Protein AF-A0A820KA79-F1 (afdb_monomer)

pLDDT: mean 70.06, std 15.15, range [29.75, 87.94]

Organism: NCBI:txid433720

Solvent-accessible surface area (backbone atoms only — not comparable to full-atom values): 8117 Å² total; per-residue (Å²): 132,99,77,74,60,99,42,72,71,57,43,52,33,47,43,29,44,77,72,65,69,41,52,91,27,56,31,93,88,76,66,51,71,28,68,40,63,70,58,35,55,53,47,44,50,74,76,66,39,77,89,40,81,70,50,74,61,29,62,49,81,59,92,83,37,83,55,71,24,89,38,61,73,59,35,56,49,46,44,48,60,76,70,38,90,55,74,69,77,60,39,65,37,88,90,77,64,48,72,32,89,48,57,62,61,48,32,42,74,76,61,74,43,83,75,80,64,75,46,64,65,62,62,62,65,70,78,74,79,128

Foldseek 3Di:
DPADDPDPLVVVLCCCVPPVVHQVDAQPVPRHGDSDPVVSVLCCLQPPPPVPPVQVWQADPPPPGGDTHNDPVVNVVCCVPPVPPPPPFFDQAPPPRDGHSDNQVCCCVPVVDHDPDCRVVVVVVVPPPD

Structure (mmCIF, N/CA/C/O b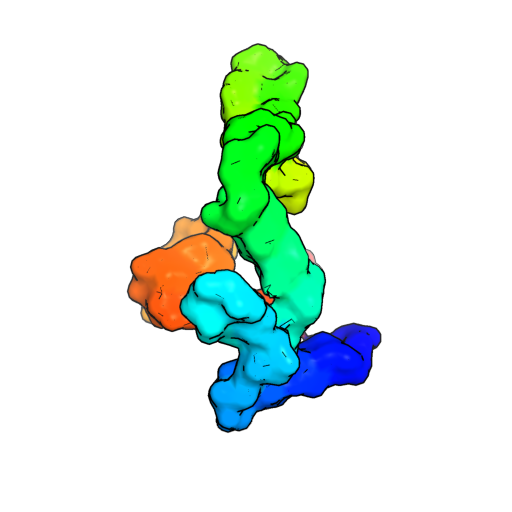ackbone):
data_AF-A0A820KA79-F1
#
_entry.id   AF-A0A820KA79-F1
#
loop_
_atom_site.group_PDB
_atom_site.id
_atom_site.type_symbol
_atom_site.label_atom_id
_atom_site.label_alt_id
_atom_site.label_comp_id
_atom_site.label_asym_id
_atom_site.label_entity_id
_atom_site.label_seq_id
_atom_site.pdbx_PDB_ins_code
_atom_site.Cartn_x
_atom_site.Cartn_y
_atom_site.Cartn_z
_atom_site.occupancy
_atom_site.B_iso_or_equiv
_atom_site.auth_seq_id
_atom_site.auth_comp_id
_atom_site.auth_asym_id
_atom_site.auth_atom_id
_atom_site.pdbx_PDB_model_num
ATOM 1 N N . CYS A 1 1 ? -19.658 8.035 1.613 1.00 68.69 1 CYS A N 1
ATOM 2 C CA . CYS A 1 1 ? -19.251 8.032 0.183 1.00 68.69 1 CYS A CA 1
ATOM 3 C C . CYS A 1 1 ? -20.096 6.991 -0.585 1.00 68.69 1 CYS A C 1
ATOM 5 O O . CYS A 1 1 ? -20.770 6.209 0.069 1.00 68.69 1 CYS A O 1
ATOM 7 N N . LYS A 1 2 ? -20.109 6.954 -1.933 1.00 80.88 2 LYS A N 1
ATOM 8 C CA . LYS A 1 2 ? -20.937 6.003 -2.732 1.00 80.88 2 LYS A CA 1
ATOM 9 C C . LYS A 1 2 ? -20.193 4.708 -3.112 1.00 80.88 2 LYS A C 1
ATOM 11 O O . LYS A 1 2 ? -20.207 4.290 -4.265 1.00 80.88 2 LYS A O 1
ATOM 16 N N . LYS A 1 3 ? -19.464 4.117 -2.163 1.00 73.81 3 LYS A N 1
ATOM 17 C CA . LYS A 1 3 ? -18.584 2.969 -2.413 1.00 73.81 3 LYS A CA 1
ATOM 18 C C . LYS A 1 3 ? -19.231 1.640 -1.958 1.00 73.81 3 LYS A C 1
ATOM 20 O O . LYS A 1 3 ? -19.646 1.527 -0.815 1.00 73.81 3 LYS A O 1
ATOM 25 N N . SER A 1 4 ? -19.290 0.637 -2.838 1.00 80.06 4 SER A N 1
ATOM 26 C CA . SER A 1 4 ? -19.830 -0.725 -2.626 1.00 80.06 4 SER A CA 1
ATOM 27 C C . SER A 1 4 ? -18.761 -1.840 -2.611 1.00 80.06 4 SER A C 1
ATOM 29 O O . SER A 1 4 ? -17.903 -1.967 -3.484 1.00 80.06 4 SER A O 1
ATOM 31 N N . PHE A 1 5 ? -18.825 -2.739 -1.638 1.00 81.00 5 PHE A N 1
ATOM 32 C CA . PHE A 1 5 ? -17.792 -3.757 -1.442 1.00 81.00 5 PHE A CA 1
ATOM 33 C C . PHE A 1 5 ? -18.345 -5.145 -1.728 1.00 81.00 5 PHE A C 1
ATOM 35 O O . PHE A 1 5 ? -19.458 -5.468 -1.338 1.00 81.00 5 PHE A O 1
ATOM 42 N N . SER A 1 6 ? -17.541 -5.995 -2.370 1.00 84.75 6 SER A N 1
ATOM 43 C CA . SER A 1 6 ? -17.915 -7.390 -2.644 1.00 84.75 6 SER A CA 1
ATOM 44 C C . SER A 1 6 ? -17.872 -8.294 -1.410 1.00 84.75 6 SER A C 1
ATOM 46 O O . SER A 1 6 ? -18.253 -9.457 -1.491 1.00 84.75 6 SER A O 1
ATOM 48 N N . ARG A 1 7 ? -17.353 -7.795 -0.281 1.00 83.31 7 ARG A N 1
ATOM 49 C CA . ARG A 1 7 ? -17.259 -8.519 0.991 1.00 83.31 7 ARG A CA 1
ATOM 50 C C . ARG A 1 7 ? -17.630 -7.584 2.147 1.00 83.31 7 ARG A C 1
ATOM 52 O O . ARG A 1 7 ? -17.060 -6.488 2.196 1.00 83.31 7 ARG A O 1
ATOM 59 N N . PRO A 1 8 ? -18.474 -8.018 3.103 1.00 84.12 8 PRO A N 1
ATOM 60 C CA . PRO A 1 8 ? -18.866 -7.208 4.261 1.00 84.12 8 PRO A CA 1
ATOM 61 C C . PRO A 1 8 ? -17.673 -6.690 5.072 1.00 84.12 8 PRO A C 1
ATOM 63 O O . PRO A 1 8 ? -17.609 -5.508 5.394 1.00 84.12 8 PRO A O 1
ATOM 66 N N . SER A 1 9 ? -16.656 -7.531 5.291 1.00 80.94 9 SER A N 1
ATOM 67 C CA . SER A 1 9 ? -15.440 -7.136 6.016 1.00 80.94 9 SER A CA 1
ATOM 68 C C . SER A 1 9 ? -14.703 -5.963 5.364 1.00 80.94 9 SER A C 1
ATOM 70 O O . SER A 1 9 ? -14.145 -5.115 6.050 1.00 80.94 9 SER A O 1
ATOM 72 N N . LYS A 1 10 ? -14.730 -5.857 4.028 1.00 78.31 10 LYS A N 1
ATOM 73 C CA . LYS A 1 10 ? -14.096 -4.743 3.310 1.00 78.31 10 LYS A CA 1
ATOM 74 C C . LYS A 1 10 ? -14.883 -3.438 3.452 1.00 78.31 10 LYS A C 1
ATOM 76 O O . LYS A 1 10 ? -14.247 -2.394 3.561 1.00 78.31 10 LYS A O 1
ATOM 81 N N . LEU A 1 11 ? -16.217 -3.501 3.497 1.00 83.19 11 LEU A N 1
ATOM 82 C CA . LEU A 1 11 ? -17.057 -2.340 3.809 1.00 83.19 11 LEU A CA 1
ATOM 83 C C . LEU A 1 11 ? -16.805 -1.860 5.240 1.00 83.19 11 LEU A C 1
ATOM 85 O O . LEU A 1 11 ? -16.607 -0.670 5.459 1.00 83.19 11 LEU A O 1
ATOM 89 N N . GLN A 1 12 ? -16.741 -2.785 6.196 1.00 82.06 12 GLN A N 1
ATOM 90 C CA . GLN A 1 12 ? -16.499 -2.451 7.596 1.00 82.06 12 GLN A CA 1
ATOM 91 C C . GLN A 1 12 ? -15.146 -1.750 7.792 1.00 82.06 12 GLN A C 1
ATOM 93 O O . GLN A 1 12 ? -15.087 -0.702 8.428 1.00 82.06 12 GLN A O 1
ATOM 98 N N . TYR A 1 13 ? -14.071 -2.254 7.171 1.00 75.31 13 TYR A N 1
ATOM 99 C CA . TYR A 1 13 ? -12.767 -1.575 7.203 1.00 75.31 13 TYR A CA 1
ATOM 100 C C . TYR A 1 13 ? -12.788 -0.205 6.524 1.00 75.31 13 TYR A C 1
ATOM 102 O O . TYR A 1 13 ? -12.110 0.714 6.979 1.00 75.31 13 TYR A O 1
ATOM 110 N N . HIS A 1 14 ? -13.543 -0.062 5.432 1.00 78.81 14 HIS A N 1
ATOM 111 C CA . HIS A 1 14 ? -13.688 1.216 4.749 1.00 78.81 14 HIS A CA 1
ATOM 112 C C . HIS A 1 14 ? -14.364 2.255 5.651 1.00 78.81 14 HIS A C 1
ATOM 114 O O . HIS A 1 14 ? -13.847 3.363 5.777 1.00 78.81 14 HIS A O 1
ATOM 120 N N . ILE A 1 15 ? -15.478 1.894 6.294 1.00 81.00 15 ILE A N 1
ATOM 121 C CA . ILE A 1 15 ? -16.200 2.779 7.218 1.00 81.00 15 ILE A CA 1
ATOM 122 C C . ILE A 1 15 ? -15.295 3.158 8.392 1.00 81.00 15 ILE A C 1
ATOM 124 O O . ILE A 1 15 ? -15.101 4.348 8.641 1.00 81.00 15 ILE A O 1
ATOM 128 N N . ALA A 1 16 ? -14.677 2.165 9.040 1.00 77.81 16 ALA A N 1
ATOM 129 C CA . ALA A 1 16 ? -13.794 2.388 10.180 1.00 77.81 16 ALA A CA 1
ATOM 130 C C . ALA A 1 16 ? -12.685 3.396 9.840 1.00 77.81 16 ALA A C 1
ATOM 132 O O . ALA A 1 16 ? -12.519 4.394 10.530 1.00 77.81 16 ALA A O 1
ATOM 133 N N . TYR A 1 17 ? -11.985 3.197 8.722 1.00 73.19 17 TYR A N 1
ATOM 134 C CA . TYR A 1 17 ? -10.842 4.030 8.355 1.00 73.19 17 TYR A CA 1
ATOM 135 C C . TYR A 1 17 ? -11.235 5.420 7.825 1.00 73.19 17 TYR A C 1
ATOM 137 O O . TYR A 1 17 ? -10.655 6.422 8.235 1.00 73.19 17 TYR A O 1
ATOM 145 N N . HIS A 1 18 ? -12.194 5.493 6.893 1.00 75.62 18 HIS A N 1
ATOM 146 C CA . HIS A 1 18 ? -12.493 6.726 6.144 1.00 75.62 18 HIS A CA 1
ATOM 147 C C . HIS A 1 18 ? -13.554 7.604 6.785 1.00 75.62 18 HIS A C 1
ATOM 149 O O . HIS A 1 18 ? -13.552 8.814 6.570 1.00 75.62 18 HIS A O 1
ATOM 155 N N . HIS A 1 19 ? -14.477 7.005 7.529 1.00 78.69 19 HIS A N 1
ATOM 156 C CA . HIS A 1 19 ? -15.619 7.717 8.090 1.00 78.69 19 HIS A CA 1
ATOM 157 C C . HIS A 1 19 ? -15.521 7.846 9.608 1.00 78.69 19 HIS A C 1
ATOM 159 O O . HIS A 1 19 ? -15.829 8.908 10.137 1.00 78.69 19 HIS A O 1
ATOM 165 N N . GLU A 1 20 ? -15.017 6.824 10.297 1.00 80.75 20 GLU A N 1
ATOM 166 C CA . GLU A 1 20 ? -14.913 6.833 11.762 1.00 80.75 20 GLU A CA 1
ATOM 167 C C . GLU A 1 20 ? -13.503 7.155 12.275 1.00 80.75 20 GLU A C 1
ATOM 169 O O . GLU A 1 20 ? -13.318 7.310 13.480 1.00 80.75 20 GLU A O 1
ATOM 174 N N . LYS A 1 21 ? -12.498 7.234 11.387 1.00 75.62 21 LYS A N 1
ATOM 175 C CA . LYS A 1 21 ? -11.066 7.346 11.736 1.00 75.62 21 LYS A CA 1
ATOM 176 C C . LYS A 1 21 ? -10.616 6.332 12.805 1.00 75.62 21 LYS A C 1
ATOM 178 O O . LYS A 1 21 ? -9.677 6.579 13.558 1.00 75.62 21 LYS A O 1
ATOM 183 N N . LYS A 1 22 ? -11.277 5.178 12.864 1.00 76.94 22 LYS A N 1
ATOM 184 C CA . LYS A 1 22 ? -10.916 4.043 13.704 1.00 76.94 22 LYS A CA 1
ATOM 185 C C . LYS A 1 22 ? -9.939 3.154 12.959 1.00 76.94 22 LYS A C 1
ATOM 187 O O . LYS A 1 22 ? -10.206 2.682 11.852 1.00 76.94 22 LYS A O 1
ATOM 192 N N . PHE A 1 23 ? -8.825 2.876 13.616 1.00 76.56 23 PHE A N 1
ATOM 193 C CA . PHE A 1 23 ? -7.815 1.947 13.140 1.00 76.56 23 PHE A CA 1
ATOM 194 C C . PHE A 1 23 ? -7.866 0.711 14.032 1.00 76.56 23 PHE A C 1
ATOM 196 O O . PHE A 1 23 ? -7.216 0.686 15.070 1.00 76.56 23 PHE A O 1
ATOM 203 N N . PRO A 1 24 ? -8.680 -0.298 13.678 1.00 73.19 24 PRO A N 1
ATOM 204 C CA . PRO A 1 24 ? -8.884 -1.463 14.538 1.00 73.19 24 PRO A CA 1
ATOM 205 C C . PRO A 1 24 ? -7.621 -2.311 14.723 1.00 73.19 24 PRO A C 1
ATOM 207 O O . PRO A 1 24 ? -7.621 -3.227 15.535 1.00 73.19 24 PRO A O 1
ATOM 210 N N . PHE A 1 25 ? -6.561 -2.030 13.962 1.00 82.62 25 PHE A N 1
ATOM 211 C CA . PHE A 1 25 ? -5.302 -2.746 14.038 1.00 82.62 25 PHE A CA 1
ATOM 212 C C . PHE A 1 25 ? -4.147 -1.754 14.109 1.00 82.62 25 PHE A C 1
ATOM 214 O O . PHE A 1 25 ? -4.097 -0.790 13.344 1.00 82.62 25 PHE A O 1
ATOM 221 N N . GLU A 1 26 ? -3.184 -2.033 14.974 1.00 85.69 26 GLU A N 1
ATOM 222 C CA . GLU A 1 26 ? -1.977 -1.233 15.148 1.00 85.69 26 GLU A CA 1
ATOM 223 C C . GLU A 1 26 ? -0.742 -2.127 15.223 1.00 85.69 26 GLU A C 1
ATOM 225 O O . GLU A 1 26 ? -0.812 -3.311 15.560 1.00 85.69 26 GLU A O 1
ATOM 230 N N . CYS A 1 27 ? 0.412 -1.574 14.858 1.00 85.75 27 CYS A N 1
ATOM 231 C CA . CYS A 1 27 ? 1.671 -2.267 15.064 1.00 85.75 27 CYS A CA 1
ATOM 232 C C . CYS A 1 27 ? 2.065 -2.196 16.540 1.00 85.75 27 CYS A C 1
ATOM 234 O O . CYS A 1 27 ? 2.360 -1.118 17.042 1.00 85.75 27 CYS A O 1
ATOM 236 N N . THR A 1 28 ? 2.182 -3.346 17.197 1.00 87.94 28 THR A N 1
ATOM 237 C CA . THR A 1 28 ? 2.554 -3.439 18.619 1.00 87.94 28 THR A CA 1
ATOM 238 C C . THR A 1 28 ? 3.949 -2.897 18.948 1.00 87.94 28 THR A C 1
ATOM 240 O O . THR A 1 28 ? 4.234 -2.646 20.110 1.00 87.94 28 THR A O 1
ATOM 243 N N . GLN A 1 29 ? 4.824 -2.709 17.952 1.00 85.75 29 GLN A N 1
ATOM 244 C CA . GLN A 1 29 ? 6.182 -2.183 18.155 1.00 85.75 29 GLN A CA 1
ATOM 245 C C . GLN A 1 29 ? 6.296 -0.666 17.991 1.00 85.75 29 GLN A C 1
ATOM 247 O O . GLN A 1 29 ? 7.142 -0.053 18.627 1.00 85.75 29 GLN A O 1
ATOM 252 N N . CYS A 1 30 ? 5.496 -0.045 17.119 1.00 86.19 30 CYS A N 1
ATOM 253 C CA . CYS A 1 30 ? 5.616 1.392 16.826 1.00 86.19 30 CYS A CA 1
ATOM 254 C C . CYS A 1 30 ? 4.298 2.168 16.894 1.00 86.19 30 CYS A C 1
ATOM 256 O O . CYS A 1 30 ? 4.269 3.343 16.538 1.00 86.19 30 CYS A O 1
ATOM 258 N N . GLY A 1 31 ? 3.196 1.520 17.273 1.00 82.56 31 GLY A N 1
ATOM 259 C CA . GLY A 1 31 ? 1.871 2.135 17.383 1.00 82.56 31 GLY A CA 1
ATOM 260 C C . GLY A 1 31 ? 1.266 2.587 16.052 1.00 82.56 31 GLY A C 1
ATOM 261 O O . GLY A 1 31 ? 0.240 3.259 16.033 1.00 82.56 31 GLY A O 1
ATOM 262 N N . LYS A 1 32 ? 1.887 2.264 14.907 1.00 79.31 32 LYS A N 1
ATOM 263 C CA . LYS A 1 32 ? 1.398 2.746 13.612 1.00 79.31 32 LYS A CA 1
ATOM 264 C C . LYS A 1 32 ? 0.038 2.106 13.279 1.00 79.31 32 LYS A C 1
ATOM 266 O O . LYS A 1 32 ? -0.052 0.876 13.311 1.00 79.31 32 LYS A O 1
ATOM 271 N N . PRO A 1 33 ? -0.992 2.900 12.930 1.00 78.44 33 PRO A N 1
ATOM 272 C CA . PRO A 1 33 ? -2.336 2.387 12.689 1.00 78.44 33 PRO A CA 1
ATOM 273 C C . PRO A 1 33 ? -2.534 1.803 11.282 1.00 78.44 33 PRO A C 1
ATOM 275 O O . PRO A 1 33 ? -1.991 2.305 10.293 1.00 78.44 33 PRO A O 1
ATOM 278 N N . TYR A 1 34 ? -3.391 0.784 11.172 1.00 78.56 34 TYR A N 1
ATOM 279 C CA . TYR A 1 34 ? -3.733 0.093 9.927 1.00 78.56 34 TYR A CA 1
ATOM 280 C C . TYR A 1 34 ? -5.223 -0.256 9.832 1.00 78.56 34 TYR A C 1
ATOM 282 O O . TYR A 1 34 ? -5.938 -0.427 10.815 1.00 78.56 34 TYR A O 1
ATOM 290 N N . SER A 1 35 ? -5.695 -0.405 8.592 1.00 72.00 35 SER A N 1
ATOM 291 C CA . SER A 1 35 ? -7.086 -0.765 8.288 1.00 72.00 35 SER A CA 1
ATOM 292 C C . SER A 1 35 ? -7.382 -2.265 8.363 1.00 72.00 35 SER A C 1
ATOM 294 O O . SER A 1 35 ? -8.546 -2.649 8.356 1.00 72.00 35 SER A O 1
ATOM 296 N N . ASN A 1 36 ? -6.360 -3.124 8.376 1.00 78.00 36 ASN A N 1
ATOM 297 C CA . ASN A 1 36 ? -6.509 -4.575 8.500 1.00 78.00 36 ASN A CA 1
ATOM 298 C C . ASN A 1 36 ? -5.230 -5.229 9.048 1.00 78.00 36 ASN A C 1
ATOM 300 O O . ASN A 1 36 ? -4.137 -4.673 8.913 1.00 78.00 36 ASN A O 1
ATOM 304 N N . GLN A 1 37 ? -5.377 -6.438 9.598 1.00 83.12 37 GLN A N 1
ATOM 305 C CA . GLN A 1 37 ? -4.276 -7.208 10.179 1.00 83.12 37 GLN A CA 1
ATOM 306 C C . GLN A 1 37 ? -3.193 -7.596 9.156 1.00 83.12 37 GLN A C 1
ATOM 308 O O . GLN A 1 37 ? -2.007 -7.559 9.478 1.00 83.12 37 GLN A O 1
ATOM 313 N N . ASP A 1 38 ? -3.557 -7.910 7.906 1.00 82.69 38 ASP A N 1
ATOM 314 C CA . ASP A 1 38 ? -2.577 -8.267 6.863 1.00 82.69 38 ASP A CA 1
ATOM 315 C C . ASP A 1 38 ? -1.567 -7.138 6.620 1.00 82.69 38 ASP A C 1
ATOM 317 O O . ASP A 1 38 ? -0.377 -7.373 6.393 1.00 82.69 38 ASP A O 1
ATOM 321 N N . HIS A 1 39 ? -2.033 -5.889 6.675 1.00 81.12 39 HIS A N 1
ATOM 322 C CA . HIS A 1 39 ? -1.184 -4.717 6.535 1.00 81.12 39 HIS A CA 1
ATOM 323 C C . HIS A 1 39 ? -0.249 -4.532 7.734 1.00 81.12 39 HIS A C 1
ATOM 325 O O . HIS A 1 39 ? 0.918 -4.212 7.502 1.00 81.12 39 HIS A O 1
ATOM 331 N N . VAL A 1 40 ? -0.715 -4.789 8.964 1.00 84.31 40 VAL A N 1
ATOM 332 C CA . VAL A 1 40 ? 0.136 -4.795 10.170 1.00 84.31 40 VAL A CA 1
ATOM 333 C C . VAL A 1 40 ? 1.225 -5.853 10.041 1.00 84.31 40 VAL A C 1
ATOM 335 O O . VAL A 1 40 ? 2.403 -5.543 10.189 1.00 84.31 40 VAL A O 1
ATOM 338 N N . ASN A 1 41 ? 0.853 -7.085 9.687 1.00 84.88 41 ASN A N 1
ATOM 339 C CA . ASN A 1 41 ? 1.785 -8.207 9.565 1.00 84.88 41 ASN A CA 1
ATOM 340 C C . ASN A 1 41 ? 2.852 -7.939 8.495 1.00 84.88 41 ASN A C 1
ATOM 342 O O . ASN A 1 41 ? 4.038 -8.207 8.695 1.00 84.88 41 ASN A O 1
ATOM 346 N N . ARG A 1 42 ? 2.443 -7.376 7.350 1.00 81.19 42 ARG A N 1
ATOM 347 C CA . ARG A 1 42 ? 3.367 -6.974 6.285 1.00 81.19 42 ARG A CA 1
ATOM 348 C C . ARG A 1 42 ? 4.300 -5.855 6.740 1.00 81.19 42 ARG A C 1
ATOM 350 O O . ARG A 1 42 ? 5.492 -5.931 6.465 1.00 81.19 42 ARG A O 1
ATOM 357 N N . HIS A 1 43 ? 3.771 -4.828 7.401 1.00 83.31 43 HIS A N 1
ATOM 358 C CA . HIS A 1 43 ? 4.574 -3.737 7.956 1.00 83.31 43 HIS A CA 1
ATOM 359 C C . HIS A 1 43 ? 5.608 -4.264 8.946 1.00 83.31 43 HIS A C 1
ATOM 361 O O . HIS A 1 43 ? 6.792 -3.999 8.780 1.00 83.31 43 HIS A O 1
ATOM 367 N N . TYR A 1 44 ? 5.175 -5.070 9.913 1.00 84.06 44 TYR A N 1
ATOM 368 C CA . TYR A 1 44 ? 6.044 -5.645 10.932 1.00 84.06 44 TYR A CA 1
ATOM 369 C C . TYR A 1 44 ? 7.199 -6.437 10.310 1.00 84.06 44 TYR A C 1
ATOM 371 O O . TYR A 1 44 ? 8.358 -6.213 10.647 1.00 84.06 44 TYR A O 1
ATOM 379 N N . ARG A 1 45 ? 6.900 -7.286 9.318 1.00 79.94 45 ARG A N 1
ATOM 380 C CA . ARG A 1 45 ? 7.918 -8.060 8.596 1.00 79.94 45 ARG A CA 1
ATOM 381 C C . ARG A 1 45 ? 8.929 -7.188 7.847 1.00 79.94 45 ARG A C 1
ATOM 383 O O . ARG A 1 45 ? 10.090 -7.555 7.764 1.00 79.94 45 ARG A O 1
ATOM 390 N N . ILE A 1 46 ? 8.486 -6.078 7.256 1.00 72.81 46 ILE A N 1
ATOM 391 C CA . ILE A 1 46 ? 9.345 -5.218 6.425 1.00 72.81 46 ILE A CA 1
ATOM 392 C C . ILE A 1 46 ? 10.152 -4.228 7.275 1.00 72.81 46 ILE A C 1
ATOM 394 O O . ILE A 1 46 ? 11.267 -3.884 6.898 1.00 72.81 46 ILE A O 1
ATOM 398 N N . VAL A 1 47 ? 9.578 -3.737 8.375 1.00 76.44 47 VAL A N 1
ATOM 399 C CA . VAL A 1 47 ? 10.098 -2.582 9.123 1.00 76.44 47 VAL A CA 1
ATOM 400 C C . VAL A 1 47 ? 10.715 -2.970 10.466 1.00 76.44 47 VAL A C 1
ATOM 402 O O . VAL A 1 47 ? 11.627 -2.287 10.913 1.00 76.44 47 VAL A O 1
ATOM 405 N N . HIS A 1 48 ? 10.240 -4.039 11.115 1.00 79.81 48 HIS A N 1
ATOM 406 C CA . HIS A 1 48 ? 10.653 -4.396 12.481 1.00 79.81 48 HIS A CA 1
ATOM 407 C C . HIS A 1 48 ? 11.388 -5.736 12.590 1.00 79.81 48 HIS A C 1
ATOM 409 O O . HIS A 1 48 ? 12.127 -5.941 13.546 1.00 79.81 48 HIS A O 1
ATOM 415 N N . GLN A 1 49 ? 11.244 -6.646 11.623 1.00 73.69 49 GLN A N 1
ATOM 416 C CA . GLN A 1 49 ? 12.081 -7.849 11.565 1.00 73.69 49 GLN A CA 1
ATOM 417 C C . GLN A 1 49 ? 13.421 -7.538 10.886 1.00 73.69 49 GLN A C 1
ATOM 419 O O . GLN A 1 49 ? 13.584 -7.742 9.683 1.00 73.69 49 GLN A O 1
ATOM 424 N N . GLN A 1 50 ? 14.386 -7.069 11.683 1.00 58.19 50 GLN A N 1
ATOM 425 C CA . GLN A 1 50 ? 15.748 -6.718 11.255 1.00 58.19 50 GLN A CA 1
ATOM 426 C C . GLN A 1 50 ? 16.511 -7.900 10.613 1.00 58.19 50 GLN A C 1
ATOM 428 O O . GLN A 1 50 ? 17.386 -7.695 9.777 1.00 58.19 50 GLN A O 1
ATOM 433 N N . GLU A 1 51 ? 16.145 -9.146 10.927 1.00 53.47 51 GLU A N 1
ATOM 434 C CA . GLU A 1 51 ? 16.761 -10.359 10.359 1.00 53.47 51 GLU A CA 1
ATOM 435 C C . GLU A 1 51 ? 16.325 -10.645 8.909 1.00 53.47 51 GLU A C 1
ATOM 437 O O . GLU A 1 51 ? 16.977 -11.391 8.184 1.00 53.47 51 GLU A O 1
ATOM 442 N N . ASN A 1 52 ? 15.265 -9.985 8.429 1.00 47.75 52 ASN A N 1
ATOM 443 C CA . ASN A 1 52 ? 14.814 -10.054 7.042 1.00 47.75 52 ASN A CA 1
ATOM 444 C C . ASN A 1 52 ? 15.243 -8.806 6.253 1.00 47.75 52 ASN A C 1
ATOM 446 O O . ASN A 1 52 ? 14.487 -8.290 5.438 1.00 47.75 52 ASN A O 1
ATOM 450 N N . ILE A 1 53 ? 16.476 -8.316 6.402 1.00 50.31 53 ILE A N 1
ATOM 451 C CA . ILE A 1 53 ? 17.053 -7.392 5.397 1.00 50.31 53 ILE A CA 1
ATOM 452 C C . ILE A 1 53 ? 17.262 -8.120 4.045 1.00 50.31 53 ILE A C 1
ATOM 454 O O . ILE A 1 53 ? 17.332 -7.499 2.981 1.00 50.31 53 ILE A O 1
ATOM 458 N N . GLN A 1 54 ? 17.187 -9.456 4.060 1.00 50.59 54 GLN A N 1
ATOM 459 C CA . GLN A 1 54 ? 16.896 -10.305 2.903 1.00 50.59 54 GLN A CA 1
ATOM 460 C C . GLN A 1 54 ? 15.392 -10.591 2.734 1.00 50.59 54 GLN A C 1
ATOM 462 O O . GLN A 1 54 ? 15.035 -11.659 2.243 1.00 50.59 54 GLN A O 1
ATOM 467 N N . ALA A 1 55 ? 14.493 -9.680 3.139 1.00 57.19 55 ALA A N 1
ATOM 468 C CA . ALA A 1 55 ? 13.047 -9.786 2.934 1.00 57.19 55 ALA A CA 1
ATOM 469 C C . ALA A 1 55 ? 12.833 -10.145 1.478 1.00 57.19 55 ALA A C 1
ATOM 471 O O . ALA A 1 55 ? 13.046 -9.279 0.634 1.00 57.19 55 ALA A O 1
ATOM 472 N N . LYS A 1 56 ? 12.523 -11.427 1.223 1.00 61.56 56 LYS A N 1
ATOM 473 C CA . LYS A 1 56 ? 12.642 -12.100 -0.074 1.00 61.56 56 LYS A CA 1
ATOM 474 C C . LYS A 1 56 ? 12.209 -11.146 -1.171 1.00 61.56 56 LYS A C 1
ATOM 476 O O . LYS A 1 56 ? 11.012 -10.957 -1.397 1.00 61.56 56 LYS A O 1
ATOM 481 N N . LYS A 1 57 ? 13.185 -10.445 -1.752 1.00 71.56 57 LYS A N 1
ATOM 482 C CA . LYS A 1 57 ? 12.861 -9.356 -2.655 1.00 71.56 57 LYS A CA 1
ATOM 483 C C . LYS A 1 57 ? 12.365 -10.007 -3.935 1.00 71.56 57 LYS A C 1
ATOM 485 O O . LYS A 1 57 ? 12.866 -11.047 -4.357 1.00 71.56 57 LYS A O 1
ATOM 490 N N . PHE A 1 58 ? 11.330 -9.433 -4.519 1.00 78.31 58 PHE A N 1
ATOM 491 C CA . PHE A 1 58 ? 10.715 -9.975 -5.717 1.00 78.31 58 PHE A CA 1
ATOM 492 C C . PHE A 1 58 ? 11.395 -9.327 -6.913 1.00 78.31 58 PHE A C 1
ATOM 494 O O . PHE A 1 58 ? 11.121 -8.169 -7.223 1.00 78.31 58 PHE A O 1
ATOM 501 N N . THR A 1 59 ? 12.322 -10.047 -7.534 1.00 82.50 59 THR A N 1
ATOM 502 C CA . THR A 1 59 ? 13.082 -9.562 -8.690 1.00 82.50 59 THR A CA 1
ATOM 503 C C . THR A 1 59 ? 12.338 -9.894 -9.978 1.00 82.50 59 THR A C 1
ATOM 505 O O . THR A 1 59 ? 11.798 -10.990 -10.126 1.00 82.50 59 THR A O 1
ATOM 508 N N . CYS A 1 60 ? 12.279 -8.942 -10.907 1.00 84.38 60 CYS A N 1
ATOM 509 C CA . CYS A 1 60 ? 11.842 -9.223 -12.268 1.00 84.38 60 CYS A CA 1
ATOM 510 C C . CYS A 1 60 ? 12.902 -10.073 -12.972 1.00 84.38 60 CYS A C 1
ATOM 512 O O . CYS A 1 60 ? 14.085 -9.821 -12.811 1.00 84.38 60 CYS A O 1
ATOM 514 N N . LEU A 1 61 ? 12.490 -11.086 -13.732 1.00 83.56 61 LEU A N 1
ATOM 515 C CA . LEU A 1 61 ? 13.411 -11.970 -14.460 1.00 83.56 61 LEU A CA 1
ATOM 516 C C . LEU A 1 61 ? 13.204 -11.898 -15.983 1.00 83.56 61 LEU A C 1
ATOM 518 O O . LEU A 1 61 ? 13.737 -12.714 -16.724 1.00 83.56 61 LEU A O 1
ATOM 522 N N . ILE A 1 62 ? 12.409 -10.936 -16.462 1.00 81.31 62 ILE A N 1
ATOM 523 C CA . ILE A 1 62 ? 12.057 -10.798 -17.880 1.00 81.31 62 ILE A CA 1
ATOM 524 C C . ILE A 1 62 ? 13.066 -9.891 -18.586 1.00 81.31 62 ILE A C 1
ATOM 526 O O . ILE A 1 62 ? 13.326 -8.790 -18.109 1.00 81.31 62 ILE A O 1
ATOM 530 N N . ASN A 1 63 ? 13.573 -10.317 -19.749 1.00 78.06 63 ASN A N 1
ATOM 531 C CA . ASN A 1 63 ? 14.399 -9.519 -20.671 1.00 78.06 63 ASN A CA 1
ATOM 532 C C . ASN A 1 63 ? 15.519 -8.721 -19.975 1.00 78.06 63 ASN A C 1
ATOM 534 O O . ASN A 1 63 ? 15.673 -7.526 -20.218 1.00 78.06 63 ASN A O 1
ATOM 538 N N . ASN A 1 64 ? 16.266 -9.363 -19.074 1.00 78.31 64 ASN A N 1
ATOM 539 C CA . ASN A 1 64 ? 17.347 -8.746 -18.291 1.00 78.31 64 ASN A CA 1
ATOM 540 C C . ASN A 1 64 ? 16.915 -7.545 -17.419 1.00 78.31 64 ASN A C 1
ATOM 542 O O . ASN A 1 64 ? 17.743 -6.727 -17.019 1.00 78.31 64 ASN A O 1
ATOM 546 N N . CYS A 1 65 ? 15.628 -7.423 -17.087 1.00 81.56 65 CYS A N 1
ATOM 547 C CA . CYS A 1 65 ? 15.143 -6.414 -16.154 1.00 81.56 65 CYS A CA 1
ATOM 548 C C . CYS A 1 65 ? 15.635 -6.717 -14.736 1.00 81.56 65 CYS A C 1
ATOM 550 O O . CYS A 1 65 ? 15.260 -7.720 -14.150 1.00 81.56 65 CYS A O 1
ATOM 552 N N . THR A 1 66 ? 16.425 -5.823 -14.143 1.00 84.25 66 THR A N 1
ATOM 553 C CA . THR A 1 66 ? 17.015 -6.006 -12.801 1.00 84.25 66 THR A CA 1
ATOM 554 C C . THR A 1 66 ? 16.184 -5.375 -11.676 1.00 84.25 66 THR A C 1
ATOM 556 O O . THR A 1 66 ? 16.636 -5.232 -10.535 1.00 84.25 66 THR A O 1
ATOM 559 N N . LYS A 1 67 ? 14.944 -4.954 -11.972 1.00 82.31 67 LYS A N 1
ATOM 560 C CA . LYS A 1 67 ? 14.092 -4.270 -10.992 1.00 82.31 67 LYS A CA 1
ATOM 561 C C . LYS A 1 67 ? 13.637 -5.228 -9.899 1.00 82.31 67 LYS A C 1
ATOM 563 O O . LYS A 1 67 ? 13.182 -6.338 -10.154 1.00 82.31 67 LYS A O 1
ATOM 568 N N . THR A 1 68 ? 13.729 -4.741 -8.668 1.00 81.25 68 THR A N 1
ATOM 569 C CA . THR A 1 68 ? 13.476 -5.510 -7.455 1.00 81.25 68 THR A CA 1
ATOM 570 C C . THR A 1 68 ? 12.403 -4.823 -6.615 1.00 81.25 68 THR A C 1
ATOM 572 O O . THR A 1 68 ? 12.428 -3.604 -6.447 1.00 81.25 68 THR A O 1
ATOM 575 N N . PHE A 1 69 ? 11.465 -5.596 -6.070 1.00 80.62 69 PHE A N 1
ATOM 576 C CA . PHE A 1 69 ? 10.298 -5.080 -5.359 1.00 80.62 69 PHE A CA 1
ATOM 577 C C . PHE A 1 69 ? 10.183 -5.656 -3.949 1.00 80.62 69 PHE A C 1
ATOM 579 O O . PHE A 1 69 ? 10.489 -6.820 -3.701 1.00 80.62 69 PHE A O 1
ATOM 586 N N . ALA A 1 70 ? 9.660 -4.846 -3.027 1.00 75.31 70 ALA A N 1
ATOM 587 C CA . ALA A 1 70 ? 9.446 -5.246 -1.635 1.00 75.31 70 ALA A CA 1
ATOM 588 C C . ALA A 1 70 ? 8.344 -6.309 -1.453 1.00 75.31 70 ALA A C 1
ATOM 590 O O . ALA A 1 70 ? 8.232 -6.913 -0.392 1.00 75.31 70 ALA A O 1
ATOM 591 N N . ASN A 1 71 ? 7.482 -6.520 -2.455 1.00 73.94 71 ASN A N 1
ATOM 592 C CA . ASN A 1 71 ? 6.428 -7.532 -2.410 1.00 73.94 71 ASN A CA 1
ATOM 593 C C . ASN A 1 71 ? 6.019 -7.995 -3.820 1.00 73.94 71 ASN A C 1
ATOM 595 O O . ASN A 1 71 ? 6.220 -7.285 -4.808 1.00 73.94 71 ASN A O 1
ATOM 599 N N . LYS A 1 72 ? 5.388 -9.174 -3.886 1.00 77.88 72 LYS A N 1
ATOM 600 C CA . LYS A 1 72 ? 4.919 -9.803 -5.130 1.00 77.88 72 LYS A CA 1
ATOM 601 C C . LYS A 1 72 ? 3.912 -8.949 -5.905 1.00 77.88 72 LYS A C 1
ATOM 603 O O . LYS A 1 72 ? 3.993 -8.864 -7.120 1.00 77.88 72 LYS A O 1
ATOM 608 N N . GLN A 1 73 ? 2.995 -8.274 -5.209 1.00 78.62 73 GLN A N 1
ATOM 609 C CA . GLN A 1 73 ? 1.933 -7.469 -5.836 1.00 78.62 73 GLN A CA 1
ATOM 610 C C . GLN A 1 73 ? 2.509 -6.332 -6.694 1.00 78.62 73 GLN A C 1
ATOM 612 O O . GLN A 1 73 ? 1.975 -6.020 -7.761 1.00 78.62 73 GLN A O 1
ATOM 617 N N . ASN A 1 74 ? 3.606 -5.729 -6.232 1.00 78.44 74 ASN A N 1
ATOM 618 C CA . ASN A 1 74 ? 4.322 -4.690 -6.959 1.00 78.44 74 ASN A CA 1
ATOM 619 C C . ASN A 1 74 ? 5.103 -5.259 -8.152 1.00 78.44 74 ASN A C 1
ATOM 621 O O . ASN A 1 74 ? 5.064 -4.651 -9.220 1.00 78.44 74 ASN A O 1
ATOM 625 N N . LEU A 1 75 ? 5.732 -6.433 -8.009 1.00 81.44 75 LEU A N 1
ATOM 626 C CA . LEU A 1 75 ? 6.376 -7.130 -9.130 1.00 81.44 75 LEU A CA 1
ATOM 627 C C . LEU A 1 75 ? 5.357 -7.499 -10.223 1.00 81.44 75 LEU A C 1
ATOM 629 O O . LEU A 1 75 ? 5.574 -7.187 -11.390 1.00 81.44 75 LEU A O 1
ATOM 633 N N . ASP A 1 76 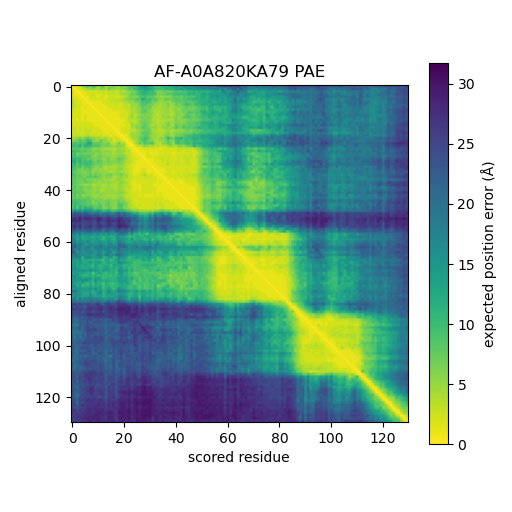? 4.216 -8.086 -9.854 1.00 80.75 76 ASP A N 1
ATOM 634 C CA . ASP A 1 76 ? 3.166 -8.470 -10.806 1.00 80.75 76 ASP A CA 1
ATOM 635 C C . ASP A 1 76 ? 2.623 -7.248 -11.564 1.00 80.75 76 ASP A C 1
ATOM 637 O O . ASP A 1 76 ? 2.327 -7.313 -12.756 1.00 80.75 76 ASP A O 1
ATOM 641 N N . ARG A 1 77 ? 2.483 -6.107 -10.873 1.00 78.00 77 ARG A N 1
ATOM 642 C CA . ARG A 1 77 ? 2.091 -4.831 -11.490 1.00 78.00 77 ARG A CA 1
ATOM 643 C C . ARG A 1 77 ? 3.156 -4.346 -12.472 1.00 78.00 77 ARG A C 1
ATOM 645 O O . ARG A 1 77 ? 2.807 -3.956 -13.578 1.00 78.00 77 ARG A O 1
ATOM 652 N N . HIS A 1 78 ? 4.427 -4.392 -12.081 1.00 81.25 78 HIS A N 1
ATOM 653 C CA . HIS A 1 78 ? 5.544 -4.022 -12.943 1.00 81.25 78 HIS A CA 1
ATOM 654 C C . HIS A 1 78 ? 5.587 -4.871 -14.218 1.00 81.25 78 HIS A C 1
ATOM 656 O O . HIS A 1 78 ? 5.632 -4.306 -15.306 1.00 81.25 78 HIS A O 1
ATOM 662 N N . ILE A 1 79 ? 5.493 -6.199 -14.098 1.00 80.81 79 ILE A N 1
ATOM 663 C CA . ILE A 1 79 ? 5.463 -7.110 -15.249 1.00 80.81 79 ILE A CA 1
ATOM 664 C C . ILE A 1 79 ? 4.304 -6.755 -16.179 1.00 80.81 79 ILE A C 1
ATOM 666 O O . ILE A 1 79 ? 4.513 -6.598 -17.382 1.00 80.81 79 ILE A O 1
ATOM 670 N N . ARG A 1 80 ? 3.106 -6.549 -15.611 1.00 76.25 80 ARG A N 1
ATOM 671 C CA . ARG A 1 80 ? 1.909 -6.212 -16.388 1.00 76.25 80 ARG A CA 1
ATOM 672 C C . ARG A 1 80 ? 2.043 -4.930 -17.212 1.00 76.25 80 ARG A C 1
ATOM 674 O O . ARG A 1 80 ? 1.490 -4.869 -18.301 1.00 76.25 80 ARG A O 1
ATOM 681 N N . ILE A 1 81 ? 2.724 -3.917 -16.684 1.00 69.12 81 ILE A N 1
ATOM 682 C CA . ILE A 1 81 ? 2.808 -2.590 -17.312 1.00 69.12 81 ILE A CA 1
ATOM 683 C C . ILE A 1 81 ? 4.012 -2.485 -18.250 1.00 69.12 81 ILE A C 1
ATOM 685 O O . ILE A 1 81 ? 3.918 -1.887 -19.316 1.00 69.12 81 ILE A O 1
ATOM 689 N N . ILE A 1 82 ? 5.157 -3.027 -17.834 1.00 75.62 82 ILE A N 1
ATOM 690 C CA . ILE A 1 82 ? 6.445 -2.789 -18.495 1.00 75.62 82 ILE A CA 1
ATOM 691 C C . ILE A 1 82 ? 6.785 -3.895 -19.492 1.00 75.62 82 ILE A C 1
ATOM 693 O O . ILE A 1 82 ? 7.400 -3.624 -20.520 1.00 75.62 82 ILE A O 1
ATOM 697 N N . HIS A 1 83 ? 6.406 -5.141 -19.200 1.00 76.75 83 HIS A N 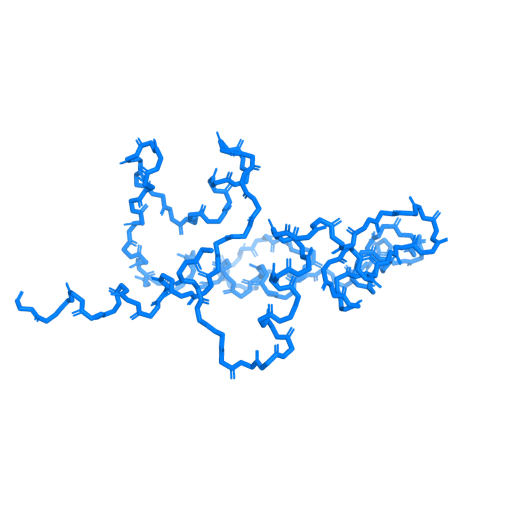1
ATOM 698 C CA . HIS A 1 83 ? 6.849 -6.299 -19.976 1.00 76.75 83 HIS A CA 1
ATOM 699 C C . HIS A 1 83 ? 5.756 -6.890 -20.863 1.00 76.75 83 HIS A C 1
ATOM 701 O O . HIS A 1 83 ? 6.044 -7.329 -21.974 1.00 76.75 83 HIS A O 1
ATOM 707 N N . THR A 1 84 ? 4.496 -6.844 -20.439 1.00 69.12 84 THR A N 1
ATOM 708 C CA . THR A 1 84 ? 3.370 -7.083 -21.345 1.00 69.12 84 THR A CA 1
ATOM 709 C C . THR A 1 84 ? 2.957 -5.766 -21.991 1.00 69.12 84 THR A C 1
ATOM 711 O O . THR A 1 84 ? 2.583 -4.827 -21.299 1.00 69.12 84 THR A O 1
ATOM 714 N N . LYS A 1 85 ? 2.998 -5.695 -23.331 1.00 58.38 85 LYS A N 1
ATOM 715 C CA . LYS A 1 85 ? 2.614 -4.529 -24.162 1.00 58.38 85 LYS A CA 1
ATOM 716 C C . LYS A 1 85 ? 1.127 -4.135 -24.058 1.00 58.38 85 LYS A C 1
ATOM 718 O O . LYS A 1 85 ? 0.611 -3.412 -24.907 1.00 58.38 85 LYS A O 1
ATOM 723 N N . THR A 1 86 ? 0.419 -4.593 -23.035 1.00 50.56 86 THR A N 1
ATOM 724 C CA . THR A 1 86 ? -0.900 -4.105 -22.655 1.00 50.56 86 THR A CA 1
ATOM 725 C C . THR A 1 86 ? -0.722 -2.703 -22.081 1.00 50.56 86 THR A C 1
ATOM 727 O O . THR A 1 86 ? -0.582 -2.521 -20.874 1.00 50.56 86 THR A O 1
ATOM 730 N N . LYS A 1 87 ? -0.707 -1.688 -22.957 1.00 53.09 87 LYS A N 1
ATOM 731 C CA . LYS A 1 87 ? -0.906 -0.296 -22.540 1.00 53.09 87 LYS A CA 1
ATOM 732 C C . LYS A 1 87 ? -2.223 -0.250 -21.772 1.00 53.09 87 LYS A C 1
ATOM 734 O O . LYS A 1 87 ? -3.297 -0.299 -22.369 1.00 53.09 87 LYS A O 1
ATOM 739 N N . LEU A 1 88 ? -2.147 -0.190 -20.445 1.00 56.00 88 LEU A N 1
ATOM 740 C CA . LEU A 1 88 ? -3.289 0.233 -19.654 1.00 56.00 88 LEU A CA 1
ATOM 741 C C . LEU A 1 88 ? -3.624 1.637 -20.149 1.00 56.00 88 LEU A C 1
ATOM 743 O O . LEU A 1 88 ? -2.747 2.498 -20.193 1.00 56.00 88 LEU A O 1
ATOM 747 N N . LYS A 1 89 ? -4.865 1.842 -20.600 1.00 62.62 89 LYS A N 1
ATOM 748 C CA . LYS A 1 89 ? -5.323 3.167 -21.014 1.00 62.62 89 LYS A CA 1
ATOM 749 C C . LYS A 1 89 ? -5.035 4.126 -19.851 1.00 62.62 89 LYS A C 1
ATOM 751 O O . LYS A 1 89 ? -5.455 3.817 -18.730 1.00 62.62 89 LYS A O 1
ATOM 756 N N . PRO A 1 90 ? -4.296 5.225 -20.083 1.00 60.84 90 PRO A N 1
ATOM 757 C CA . PRO A 1 90 ? -3.909 6.111 -19.003 1.00 60.84 90 PRO A CA 1
ATOM 758 C C . PRO A 1 90 ? -5.167 6.657 -18.331 1.00 60.84 90 PRO A C 1
ATOM 760 O O . PRO A 1 90 ? -6.160 6.991 -18.985 1.00 60.84 90 PRO A O 1
ATOM 763 N N . ILE A 1 91 ? -5.147 6.682 -17.004 1.00 72.69 91 ILE A N 1
ATOM 764 C CA . ILE A 1 91 ? -6.306 7.014 -16.187 1.00 72.69 91 ILE A CA 1
ATOM 765 C C . ILE A 1 91 ? -6.280 8.515 -15.940 1.00 72.69 91 ILE A C 1
ATOM 767 O O . ILE A 1 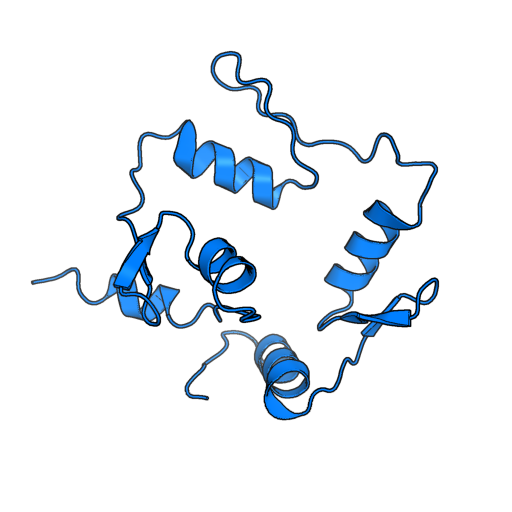91 ? -5.301 9.039 -15.415 1.00 72.69 91 ILE A O 1
ATOM 771 N N . LYS A 1 92 ? -7.366 9.208 -16.281 1.00 72.31 92 LYS A N 1
ATOM 772 C CA . LYS A 1 92 ? -7.509 10.631 -15.971 1.00 72.31 92 LYS A CA 1
ATOM 773 C C . LYS A 1 92 ? -7.752 10.818 -14.471 1.00 72.31 92 LYS A C 1
ATOM 775 O O . LYS A 1 92 ? -8.699 10.256 -13.918 1.00 72.31 92 LYS A O 1
ATOM 780 N N . CYS A 1 93 ? -6.916 11.612 -13.812 1.00 74.25 93 CYS A N 1
ATOM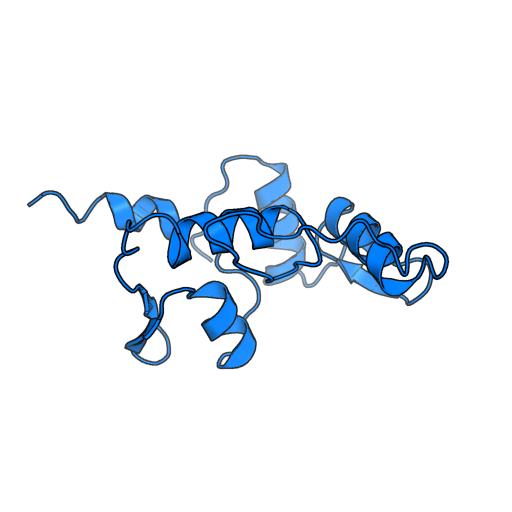 781 C CA . CYS A 1 93 ? -7.123 12.025 -12.433 1.00 74.25 93 CYS A CA 1
ATOM 782 C C . CYS A 1 93 ? -8.319 12.972 -12.335 1.00 74.25 93 CYS A C 1
ATOM 784 O O . CYS A 1 93 ? -8.438 13.920 -13.102 1.00 74.25 93 CYS A O 1
ATOM 786 N N . PHE A 1 94 ? -9.205 12.744 -11.368 1.00 74.06 94 PHE A N 1
ATOM 787 C CA . PHE A 1 94 ? -10.362 13.616 -11.167 1.00 74.06 94 PHE A CA 1
ATOM 788 C C . PHE A 1 94 ? -9.985 14.973 -10.551 1.00 74.06 94 PHE A C 1
ATOM 790 O O . PHE A 1 94 ? -10.613 15.977 -10.860 1.00 74.06 94 PHE A O 1
ATOM 797 N N . TYR A 1 95 ? -8.957 15.010 -9.700 1.00 69.44 95 TYR A N 1
ATOM 798 C CA . TYR A 1 95 ? -8.585 16.215 -8.956 1.00 69.44 95 TYR A CA 1
ATOM 799 C C . TYR A 1 95 ? -7.729 17.189 -9.771 1.00 69.44 95 TYR A C 1
ATOM 801 O O . TYR A 1 95 ? -7.864 18.393 -9.593 1.00 69.44 95 TYR A O 1
ATOM 809 N N . CYS A 1 96 ? -6.872 16.690 -10.669 1.00 79.31 96 CYS A N 1
ATOM 810 C CA . CYS A 1 96 ? -5.969 17.529 -11.468 1.00 79.31 96 CYS A CA 1
ATOM 811 C C . CYS A 1 96 ? -6.085 17.318 -12.985 1.00 79.31 96 CYS A C 1
ATOM 813 O O . CYS A 1 96 ? -5.379 17.966 -13.746 1.00 79.31 96 CYS A O 1
ATOM 815 N N . SER A 1 97 ? -6.960 16.420 -13.451 1.00 77.75 97 SER A N 1
ATOM 816 C CA . SER A 1 97 ? -7.134 16.095 -14.876 1.00 77.75 97 SER A CA 1
ATOM 817 C C . SER A 1 97 ? -5.908 15.523 -15.600 1.00 77.75 97 SER A C 1
ATOM 819 O O . SER A 1 97 ? -5.997 15.281 -16.804 1.00 77.75 97 SER A O 1
ATOM 821 N N . GLU A 1 98 ? -4.812 15.227 -14.896 1.00 75.25 98 GLU A N 1
ATOM 822 C CA . GLU A 1 98 ? -3.638 14.576 -15.479 1.00 75.25 98 GLU A CA 1
ATOM 823 C C . GLU A 1 98 ? -3.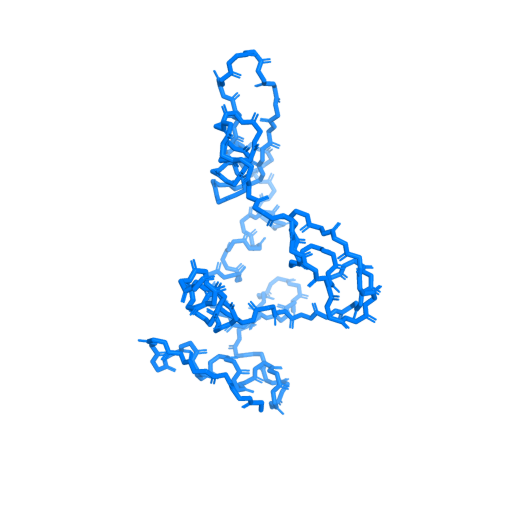911 13.113 -15.832 1.00 75.25 98 GLU A C 1
ATOM 825 O O . GLU A 1 98 ? -4.585 12.382 -15.104 1.00 75.25 98 GLU A O 1
ATOM 830 N N . PHE A 1 99 ? -3.348 12.669 -16.951 1.00 76.25 99 PHE A N 1
ATOM 831 C CA . PHE A 1 99 ? -3.375 11.273 -17.365 1.00 76.25 99 PHE A CA 1
ATOM 832 C C . PHE A 1 99 ? -2.205 10.527 -16.727 1.00 76.25 99 PHE A C 1
ATOM 834 O O . PHE A 1 99 ? -1.047 10.869 -16.952 1.00 76.25 99 PHE A O 1
ATOM 841 N N . VAL A 1 100 ? -2.510 9.505 -15.929 1.00 70.25 100 VAL A N 1
ATOM 842 C CA . VAL A 1 100 ? -1.514 8.752 -15.161 1.00 70.25 100 VAL A CA 1
ATOM 843 C C . VAL A 1 100 ? -1.713 7.249 -15.301 1.00 70.25 100 VAL A C 1
ATOM 845 O O . VAL A 1 10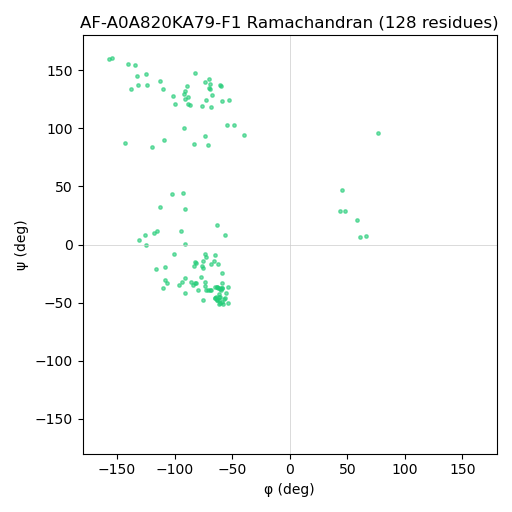0 ? -2.834 6.744 -15.323 1.00 70.25 100 VAL A O 1
ATOM 848 N N . ASP A 1 101 ? -0.613 6.504 -15.309 1.00 68.00 101 ASP A N 1
ATOM 849 C CA . ASP A 1 101 ? -0.656 5.039 -15.435 1.00 68.00 101 ASP A CA 1
ATOM 850 C C . ASP A 1 101 ? -1.072 4.342 -14.128 1.00 68.00 101 ASP A C 1
ATOM 852 O O . ASP A 1 101 ? -1.484 3.182 -14.114 1.00 68.00 101 ASP A O 1
ATOM 856 N N . SER A 1 102 ? -0.969 5.049 -12.997 1.00 73.06 102 SER A N 1
ATOM 857 C CA . SER A 1 102 ? -1.316 4.540 -11.671 1.00 73.06 102 SER A CA 1
ATOM 858 C C . SER A 1 102 ? -1.956 5.632 -10.821 1.00 73.06 102 SER A C 1
ATOM 860 O O . SER A 1 102 ? -1.280 6.286 -10.019 1.00 73.06 102 SER A O 1
ATOM 862 N N . LEU A 1 103 ? -3.280 5.770 -10.944 1.00 70.69 103 LEU A N 1
ATOM 863 C CA . LEU A 1 103 ? -4.060 6.765 -10.204 1.00 70.69 103 LEU A CA 1
ATOM 864 C C . LEU A 1 103 ? -3.821 6.671 -8.685 1.00 70.69 103 LEU A C 1
ATOM 866 O O . LEU A 1 103 ? -3.707 7.691 -8.024 1.00 70.69 103 LEU A O 1
ATOM 870 N N . GLU A 1 104 ? -3.650 5.466 -8.129 1.00 61.22 104 GLU A N 1
ATOM 871 C CA . GLU A 1 104 ? -3.438 5.260 -6.682 1.00 61.22 104 GLU A CA 1
ATOM 872 C C . GLU A 1 104 ? -2.162 5.947 -6.183 1.00 61.22 104 GLU A C 1
ATOM 874 O O . GLU A 1 104 ? -2.175 6.648 -5.176 1.00 61.22 104 GLU A O 1
ATOM 879 N N . LEU A 1 105 ? -1.067 5.791 -6.926 1.00 66.19 105 LEU A N 1
ATOM 880 C CA . LEU A 1 105 ? 0.217 6.398 -6.577 1.00 66.19 105 LEU A CA 1
ATOM 881 C C . LEU A 1 105 ? 0.189 7.912 -6.771 1.00 66.19 105 LEU A C 1
ATOM 883 O O . LEU A 1 105 ? 0.757 8.636 -5.959 1.00 66.19 105 LEU A O 1
ATOM 887 N N . HIS A 1 106 ? -0.470 8.380 -7.831 1.00 72.19 106 HIS A N 1
AT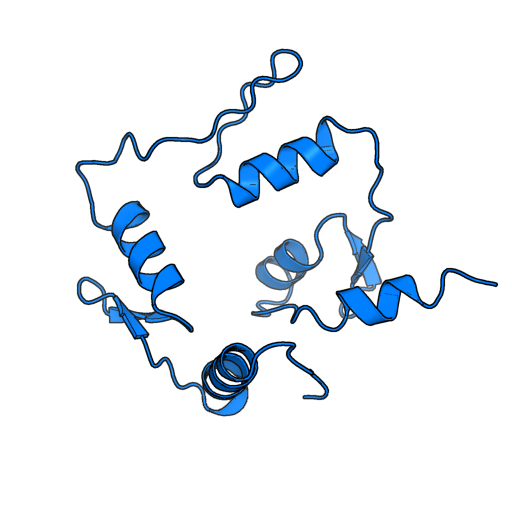OM 888 C CA . HIS A 1 106 ? -0.628 9.803 -8.097 1.00 72.19 106 HIS A CA 1
ATOM 889 C C . HIS A 1 106 ? -1.438 10.490 -6.984 1.00 72.19 106 HIS A C 1
ATOM 891 O O . HIS A 1 106 ? -0.977 11.476 -6.423 1.00 72.19 106 HIS A O 1
ATOM 897 N N . LEU A 1 107 ? -2.578 9.923 -6.572 1.00 67.94 107 LEU A N 1
ATOM 898 C CA . LEU A 1 107 ? -3.411 10.492 -5.507 1.00 67.94 107 LEU A CA 1
ATOM 899 C C . LEU A 1 107 ? -2.721 10.505 -4.135 1.00 67.94 107 LEU A C 1
ATOM 901 O O . LEU A 1 107 ? -2.881 11.463 -3.382 1.00 67.94 107 LEU A O 1
ATOM 905 N N . VAL A 1 108 ? -1.931 9.478 -3.810 1.00 65.56 108 VAL A N 1
ATOM 906 C CA . VAL A 1 108 ? -1.166 9.448 -2.552 1.00 65.56 108 VAL A CA 1
ATOM 907 C C . VAL A 1 108 ? -0.053 10.497 -2.555 1.00 65.56 108 VAL A C 1
ATOM 909 O O . VAL A 1 108 ? 0.172 11.130 -1.532 1.00 65.56 108 VAL A O 1
ATOM 912 N N . LYS A 1 109 ? 0.632 10.694 -3.689 1.00 72.69 109 LYS A N 1
ATOM 913 C CA . LYS A 1 109 ? 1.760 11.634 -3.789 1.00 72.69 109 LYS A CA 1
ATOM 914 C C . LYS A 1 109 ? 1.336 13.093 -3.949 1.00 72.69 109 LYS A C 1
ATOM 916 O O . LYS A 1 109 ? 2.000 13.958 -3.401 1.00 72.69 109 LYS A O 1
ATOM 921 N N . GLN A 1 110 ? 0.284 13.350 -4.726 1.00 73.88 110 GLN A N 1
ATOM 922 C CA . GLN A 1 110 ? -0.106 14.701 -5.155 1.00 73.88 110 GLN A CA 1
ATOM 923 C C . GLN A 1 110 ? -1.373 15.216 -4.473 1.00 73.88 110 GLN A C 1
ATOM 925 O O . GLN A 1 110 ? -1.610 16.418 -4.431 1.00 73.88 110 GLN A O 1
ATOM 930 N N . HIS A 1 111 ? -2.190 14.323 -3.911 1.00 73.00 111 HIS A N 1
ATOM 931 C CA . HIS A 1 111 ? -3.463 14.694 -3.292 1.00 73.00 111 HIS A CA 1
ATOM 932 C C . HIS A 1 111 ? -3.593 14.205 -1.844 1.00 73.00 111 HIS A C 1
ATOM 934 O O . HIS A 1 111 ? -4.688 14.286 -1.286 1.00 73.00 111 HIS A O 1
ATOM 940 N N . ASN A 1 112 ? -2.515 13.668 -1.243 1.00 63.44 112 ASN A N 1
ATOM 941 C CA . ASN A 1 112 ? -2.476 13.088 0.113 1.00 63.44 112 ASN A CA 1
ATOM 942 C C . ASN A 1 112 ? -3.690 12.189 0.430 1.00 63.44 112 ASN A C 1
ATOM 944 O O . ASN A 1 112 ? -4.141 12.078 1.569 1.00 63.44 112 ASN A O 1
ATOM 948 N N . SER A 1 113 ? -4.251 11.565 -0.609 1.00 56.25 113 SER A N 1
ATOM 949 C CA . SER A 1 113 ? -5.543 10.894 -0.562 1.00 56.25 113 SER A CA 1
ATOM 950 C C . SER A 1 113 ? -5.326 9.397 -0.394 1.00 56.25 113 SER A C 1
ATOM 952 O O . SER A 1 113 ? -4.692 8.748 -1.226 1.00 56.25 113 SER A O 1
ATOM 954 N N . ILE A 1 114 ? -5.864 8.831 0.685 1.00 50.09 114 ILE A N 1
ATOM 955 C CA . ILE A 1 114 ? -5.759 7.403 0.985 1.00 50.09 114 ILE A CA 1
ATOM 956 C C . ILE A 1 114 ? -6.978 6.688 0.378 1.00 50.09 114 ILE A C 1
ATOM 958 O O . ILE A 1 114 ? -8.114 7.072 0.620 1.00 50.09 114 ILE A O 1
ATOM 962 N N . SER A 1 115 ? -6.739 5.613 -0.381 1.00 43.25 115 SER A N 1
ATOM 963 C CA . SER A 1 115 ? -7.734 4.666 -0.928 1.00 43.25 115 SER A CA 1
ATOM 964 C C . SER A 1 115 ? -8.555 5.112 -2.153 1.00 43.25 115 SER A C 1
ATOM 966 O O . SER A 1 115 ? -9.668 5.646 -2.067 1.00 43.25 115 SER A O 1
ATOM 968 N N . ILE A 1 116 ? -8.085 4.710 -3.340 1.00 46.41 116 ILE A N 1
ATOM 969 C CA . ILE A 1 116 ? -8.988 4.471 -4.473 1.00 46.41 116 ILE A CA 1
ATOM 970 C C . ILE A 1 116 ? -9.722 3.171 -4.181 1.00 46.41 116 ILE A C 1
ATOM 972 O O . ILE A 1 116 ? -9.226 2.082 -4.474 1.00 46.41 116 ILE A O 1
ATOM 976 N N . ASP A 1 117 ? -10.900 3.259 -3.569 1.00 42.03 117 ASP A N 1
ATOM 977 C CA . ASP A 1 117 ? -11.709 2.058 -3.429 1.00 42.03 117 ASP A CA 1
ATOM 978 C C . ASP A 1 117 ? -12.042 1.498 -4.813 1.00 42.03 117 ASP A C 1
ATOM 980 O O . ASP A 1 117 ? -12.404 2.218 -5.748 1.00 42.03 117 ASP A O 1
ATOM 984 N N . LYS A 1 118 ? -11.926 0.172 -4.899 1.00 41.66 118 LYS A N 1
ATOM 985 C CA . LYS A 1 118 ? -12.075 -0.700 -6.074 1.00 41.66 118 LYS A CA 1
ATOM 986 C C . LYS A 1 118 ? -13.415 -0.600 -6.822 1.00 41.66 118 LYS A C 1
ATOM 988 O O . LYS A 1 118 ? -13.663 -1.388 -7.729 1.00 41.66 118 LYS A O 1
ATOM 993 N N . LEU A 1 119 ? -14.268 0.354 -6.480 1.00 34.53 119 LEU A N 1
ATOM 994 C CA . LEU A 1 119 ? -15.552 0.596 -7.129 1.00 34.53 119 LEU A CA 1
ATOM 995 C C . LEU A 1 119 ? -15.469 1.384 -8.407 1.00 34.53 119 LEU A C 1
ATOM 997 O O . LEU A 1 119 ? -16.201 1.067 -9.335 1.00 34.53 119 LEU A O 1
ATOM 1001 N N . ASN A 1 120 ? -14.517 2.306 -8.504 1.00 40.44 120 ASN A N 1
ATOM 1002 C CA . ASN A 1 120 ? -14.280 2.980 -9.772 1.00 40.44 120 ASN A CA 1
ATOM 1003 C C . ASN A 1 120 ? -13.595 2.057 -10.789 1.00 40.44 120 ASN A C 1
ATOM 1005 O O . ASN A 1 120 ? -13.565 2.377 -11.964 1.00 40.44 120 ASN A O 1
ATOM 1009 N N . TYR A 1 121 ? -13.099 0.879 -10.393 1.00 38.75 121 TYR A N 1
ATOM 1010 C CA . TYR A 1 121 ? -12.565 -0.076 -11.369 1.00 38.75 121 TYR A CA 1
ATOM 1011 C C . TYR A 1 121 ? -13.674 -0.828 -12.125 1.00 38.75 121 TYR A C 1
ATOM 1013 O O . TYR A 1 121 ? -13.466 -1.220 -13.268 1.00 38.75 121 TYR A O 1
ATOM 1021 N N . LYS A 1 122 ? -14.862 -1.014 -11.522 1.00 35.31 122 LYS A N 1
ATOM 1022 C CA . LYS A 1 122 ? -15.993 -1.699 -12.178 1.00 35.31 122 LYS A CA 1
ATOM 1023 C C . LYS A 1 122 ? -16.852 -0.767 -13.035 1.00 35.31 122 LYS A C 1
ATOM 1025 O O . LYS A 1 122 ? -17.336 -1.208 -14.069 1.00 35.31 122 LYS A O 1
ATOM 1030 N N . THR A 1 123 ? -16.998 0.507 -12.672 1.00 35.06 123 THR A N 1
ATOM 1031 C CA . THR A 1 123 ? -17.737 1.484 -13.496 1.00 35.06 123 THR A CA 1
ATOM 1032 C C . THR A 1 123 ? -16.965 1.952 -14.731 1.00 35.06 123 THR A C 1
ATOM 1034 O O . THR A 1 123 ? -17.586 2.392 -15.690 1.00 35.06 123 THR A O 1
ATOM 1037 N N . PHE A 1 124 ? -15.636 1.812 -14.766 1.00 41.38 124 PHE A N 1
ATOM 1038 C CA . PHE A 1 124 ? -14.832 2.221 -15.926 1.00 41.38 124 PHE A CA 1
ATOM 1039 C C . PHE A 1 124 ? -14.795 1.199 -17.075 1.00 41.38 124 PHE A C 1
ATOM 1041 O O . PHE A 1 124 ? -14.443 1.572 -18.190 1.00 41.38 124 PHE A O 1
ATOM 1048 N N . ILE A 1 125 ? -15.192 -0.061 -16.849 1.00 37.50 125 ILE A N 1
ATOM 1049 C CA . ILE A 1 125 ? -15.285 -1.061 -17.933 1.00 37.50 125 ILE A CA 1
ATOM 1050 C C . ILE A 1 125 ? -16.616 -0.938 -18.704 1.00 37.50 125 ILE A C 1
ATOM 1052 O O . ILE A 1 125 ? -16.698 -1.368 -19.849 1.00 37.50 125 ILE A O 1
ATOM 1056 N N . LEU A 1 126 ? -17.640 -0.285 -18.141 1.00 29.75 126 LEU A N 1
ATOM 1057 C CA . LEU A 1 126 ? -18.970 -0.198 -18.764 1.00 29.75 126 LEU A CA 1
ATOM 1058 C C . LEU A 1 126 ? -19.198 1.011 -19.688 1.00 29.75 126 LEU A C 1
ATOM 1060 O O . LEU A 1 126 ? -20.256 1.093 -20.292 1.00 29.75 126 LEU A O 1
ATOM 1064 N N . PHE A 1 127 ? -18.215 1.894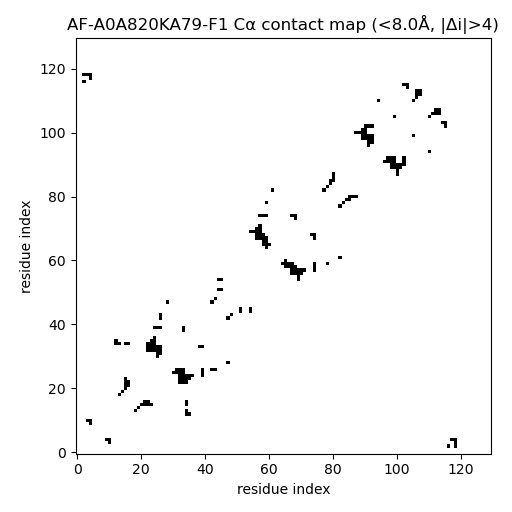 -19.886 1.00 31.00 127 PHE A N 1
ATOM 1065 C CA . PHE A 1 127 ? -18.301 2.973 -20.892 1.00 31.00 127 PHE A CA 1
ATOM 1066 C C . PHE A 1 127 ? -17.314 2.790 -22.057 1.00 31.00 127 PHE A C 1
ATOM 1068 O O . PHE A 1 127 ? -16.795 3.759 -22.600 1.00 31.00 127 PHE A O 1
ATOM 1075 N N . SER A 1 128 ? -17.018 1.537 -22.422 1.00 32.47 128 SER A N 1
ATOM 1076 C CA . SER A 1 128 ? -16.248 1.209 -23.640 1.00 32.47 128 SER A CA 1
ATOM 1077 C C . SER A 1 128 ? -17.055 0.418 -24.680 1.00 32.47 128 SER A C 1
ATOM 1079 O O . SER A 1 128 ? -16.468 -0.089 -25.627 1.00 32.47 128 SER A O 1
ATOM 1081 N N . TYR A 1 129 ? -18.378 0.323 -24.517 1.00 32.44 129 TYR A N 1
ATOM 1082 C CA . TYR A 1 129 ? -19.295 -0.137 -25.562 1.00 32.44 129 TYR A CA 1
ATOM 1083 C C . TYR A 1 129 ? -20.292 0.976 -25.885 1.00 32.44 129 TYR A C 1
ATOM 1085 O O . TYR A 1 129 ? -21.370 1.054 -25.300 1.00 32.44 129 TYR A O 1
ATOM 1093 N N . CYS A 1 130 ? -19.851 1.876 -26.757 1.00 33.84 130 CYS A N 1
ATOM 1094 C CA . CYS A 1 130 ? -20.596 2.417 -27.889 1.00 33.84 130 CYS A CA 1
ATOM 1095 C C . CYS A 1 130 ? -19.555 3.028 -28.831 1.00 33.84 130 CYS A C 1
ATOM 1097 O O . CYS A 1 130 ? -18.747 3.849 -28.334 1.00 33.84 130 CYS A O 1
#

InterPro domains:
  IPR013087 Zinc finger C2H2-type [PF00096] (1-18)
  IPR013087 Zinc finger C2H2-type [PF00096] (25-48)
  IPR013087 Zinc finger C2H2-type [PF00096] (58-83)
  IPR013087 Zinc finger C2H2-type [PS00028] (27-48)
  IPR013087 Zinc finger C2H2-type [PS00028] (60-83)
  IPR013087 Zinc finger C2H2-type [PS50157] (25-53)
  IPR013087 Zinc finger C2H2-type [PS50157] (58-88)
  IPR013087 Zinc finger C2H2-type [SM00355] (1-18)
  IPR013087 Zinc finger C2H2-type [SM00355] (25-48)
  IPR013087 Zinc finger C2H2-type [SM00355] (58-83)
  IPR013087 Zinc finger C2H2-type [SM00355] (91-111)
  IPR036236 Zinc finger C2H2 superfamily [SSF57667] (1-46)
  IPR036236 Zinc finger C2H2 superfamily [SSF57667] (42-98)

Nearest PDB structures (foldseek):
  8ssr-assembly1_A  TM=5.339E-01  e=9.300E-06  Homo sapiens
  5kkq-assembly2_D  TM=4.719E-01  e=2.423E-05  Homo sapiens
  2gli-assembly1_A  TM=6.737E-01  e=2.115E-03  Homo sapiens
  2dlq-assembly1_A  TM=2.639E-01  e=2.403E-03  Mus musculus
  2dlk-assembly1_A  TM=4.754E-01  e=1.846E-01  Homo sapiens

Mean predicted aligned error: 14.97 Å

Radius of gyration: 17.48 Å; Cα contacts (8 Å, |Δi|>4): 120; chains: 1; bounding box: 38×30×46 Å

Secondary structure (DSSP, 8-state):
-----SSHHHHHHHHHHHTS---SEE-TTT--EESSHHHHHHHHHHHT-GGGTT---EE--STT---EESSHHHHHHHIIIIIS---PPPEEPTTT--EES-HHHHHHHHS------TTHHHHTSTTS--

Sequence (130 aa):
CKKSFSRPSKLQYHIAYHHEKKFPFECTQCGKPYSNQDHVNRHYRIVHQQENIQAKKFTCLINNCTKTFANKQNLDRHIRIIHTKTKLKPIKCFYCSEFVDSLELHLVKQHNSISIDKLNYKTFILFSYC